Protein AF-A0A7X9JL61-F1 (afdb_monomer_lite)

Secondary structure (DSSP, 8-state):
-------------------TTSSSSS-EE--SSS----S---TTS-----GGGTTT-GGGSS----EE---SS---------S--TT------SS-TTS--

Radius of gyration: 18.54 Å; chains: 1; bounding box: 61×36×46 Å

Foldseek 3Di:
DDPDDPDPPPPPPPLPLQDAQLFLVRAAEDPDPPDDDPDDDLPSSDQPFALVLAVNDRLSRDRGGHYDYDDPDDDDDDDDDPPDDPSHDDDDDDDGSPDDD

Sequence (101 aa):
MKAILFVLIAIIYSNIYAQIGKDCNNPCVINNLPFNLTGQTTQGYGNDYNETMACNSLYMSGNDIVFSYTPSTNIDITIKLTNTNVLVGLFVLDGCPDSPS

Structure (mmCIF, N/CA/C/O backbone):
data_AF-A0A7X9JL61-F1
#
_entry.id   AF-A0A7X9JL61-F1
#
loop_
_atom_site.group_PDB
_atom_site.id
_atom_site.type_symbol
_atom_site.label_atom_id
_atom_site.label_alt_id
_atom_site.label_comp_id
_atom_site.label_asym_id
_atom_site.label_entity_id
_atom_site.label_seq_id
_atom_site.pdbx_PDB_ins_code
_atom_site.Cartn_x
_atom_site.Cartn_y
_atom_site.Cartn_z
_atom_site.occupancy
_atom_site.B_iso_or_equiv
_atom_site.auth_seq_id
_atom_site.auth_comp_id
_atom_site.auth_asym_id
_atom_site.auth_atom_id
_atom_site.pdbx_PDB_model_num
ATOM 1 N N . MET A 1 1 ? 41.653 -19.952 32.378 1.00 42.59 1 MET A N 1
ATOM 2 C CA . MET A 1 1 ? 41.631 -19.444 30.989 1.00 42.59 1 MET A CA 1
ATOM 3 C C . MET A 1 1 ? 40.577 -20.227 30.223 1.00 42.59 1 MET A C 1
ATOM 5 O O . MET A 1 1 ? 40.800 -21.393 29.937 1.00 42.59 1 MET A O 1
ATOM 9 N N . LYS A 1 2 ? 39.392 -19.647 30.008 1.00 40.25 2 LYS A N 1
ATOM 10 C CA . LYS A 1 2 ? 38.324 -20.249 29.198 1.00 40.25 2 LYS A CA 1
ATOM 11 C C . LYS A 1 2 ? 38.418 -19.620 27.811 1.00 40.25 2 LYS A C 1
ATOM 13 O O . LYS A 1 2 ? 38.195 -18.421 27.685 1.00 40.25 2 LYS A O 1
ATOM 18 N N . ALA A 1 3 ? 38.825 -20.401 26.815 1.00 41.09 3 ALA A N 1
ATOM 19 C CA . ALA A 1 3 ? 38.822 -19.970 25.425 1.00 41.09 3 ALA A CA 1
ATOM 20 C C . ALA A 1 3 ? 37.361 -19.821 24.976 1.00 41.09 3 ALA A C 1
ATOM 22 O O . ALA A 1 3 ? 36.643 -20.810 24.843 1.00 41.09 3 ALA A O 1
ATOM 23 N N . ILE A 1 4 ? 36.905 -18.578 24.829 1.00 55.44 4 ILE A N 1
ATOM 24 C CA . ILE A 1 4 ? 35.615 -18.262 24.218 1.00 55.44 4 ILE A CA 1
ATOM 25 C C . ILE A 1 4 ? 35.811 -18.415 22.711 1.00 55.44 4 ILE A C 1
ATOM 27 O O . ILE A 1 4 ? 36.561 -17.668 22.085 1.00 55.44 4 ILE A O 1
ATOM 31 N N . LEU A 1 5 ? 35.181 -19.450 22.165 1.00 44.53 5 LEU A N 1
ATOM 32 C CA . LEU A 1 5 ? 35.138 -19.774 20.748 1.00 44.53 5 LEU A CA 1
ATOM 33 C C . LEU A 1 5 ? 34.406 -18.644 20.004 1.00 44.53 5 LEU A C 1
ATOM 35 O O . LEU A 1 5 ? 33.183 -18.543 20.073 1.00 44.53 5 LEU A O 1
ATOM 39 N N . PHE A 1 6 ? 35.150 -17.776 19.315 1.00 47.38 6 PHE A N 1
ATOM 40 C CA . PHE A 1 6 ? 34.586 -16.818 18.365 1.00 47.38 6 PHE A CA 1
ATOM 41 C C . PHE A 1 6 ? 34.063 -17.595 17.156 1.00 47.38 6 PHE A C 1
ATOM 43 O O . PHE A 1 6 ? 34.820 -17.979 16.266 1.00 47.38 6 PHE A O 1
ATOM 50 N N . VAL A 1 7 ? 32.757 -17.856 17.142 1.00 52.12 7 VAL A N 1
ATOM 51 C CA . VAL A 1 7 ? 32.062 -18.304 15.937 1.00 52.12 7 VAL A CA 1
ATOM 52 C C . VAL A 1 7 ? 32.125 -17.148 14.940 1.00 52.12 7 VAL A C 1
ATOM 54 O O . VAL A 1 7 ? 31.473 -16.121 15.116 1.00 52.12 7 VAL A O 1
ATOM 57 N N . LEU A 1 8 ? 32.950 -17.307 13.906 1.00 50.50 8 LEU A N 1
ATOM 58 C CA . LEU A 1 8 ? 32.921 -16.494 12.695 1.00 50.50 8 LEU A CA 1
ATOM 59 C C . LEU A 1 8 ? 31.586 -16.759 11.988 1.00 50.50 8 LEU A C 1
ATOM 61 O O . LEU A 1 8 ? 31.478 -17.650 11.150 1.00 50.50 8 LEU A O 1
ATOM 65 N N . ILE A 1 9 ? 30.547 -16.015 12.364 1.00 56.47 9 ILE A N 1
ATOM 66 C CA . ILE A 1 9 ? 29.306 -15.963 11.595 1.00 56.47 9 ILE A CA 1
ATOM 67 C C . ILE A 1 9 ? 29.637 -15.182 10.325 1.00 56.47 9 ILE A C 1
ATOM 69 O O . ILE A 1 9 ? 29.813 -13.965 10.358 1.00 56.47 9 ILE A O 1
ATOM 73 N N . ALA A 1 10 ? 29.768 -15.889 9.205 1.00 52.97 10 ALA A N 1
ATOM 74 C CA . ALA A 1 10 ? 29.731 -15.268 7.893 1.00 52.97 10 ALA A CA 1
ATOM 75 C C . ALA A 1 10 ? 28.354 -14.605 7.742 1.00 52.97 10 ALA A C 1
ATOM 77 O O . ALA A 1 10 ? 27.345 -15.288 7.578 1.00 52.97 10 ALA A O 1
ATOM 78 N N . ILE A 1 11 ? 28.303 -13.277 7.868 1.00 55.88 11 ILE A N 1
ATOM 79 C CA . ILE A 1 11 ? 27.102 -12.492 7.585 1.00 55.88 11 ILE A CA 1
ATOM 80 C C . ILE A 1 11 ? 26.895 -12.565 6.075 1.00 55.88 11 ILE A C 1
ATOM 82 O O . ILE A 1 11 ? 27.525 -11.849 5.298 1.00 55.88 11 ILE A O 1
ATOM 86 N N . ILE A 1 12 ? 26.047 -13.495 5.657 1.00 56.25 12 ILE A N 1
ATOM 87 C CA . ILE A 1 12 ? 25.524 -13.550 4.300 1.00 56.25 12 ILE A CA 1
ATOM 88 C C . ILE A 1 12 ? 24.517 -12.397 4.221 1.00 56.25 12 ILE A C 1
ATOM 90 O O . ILE A 1 12 ? 23.499 -12.425 4.909 1.00 56.25 12 ILE A O 1
ATOM 94 N N . TYR A 1 13 ? 24.830 -11.344 3.459 1.00 48.00 13 TYR A N 1
ATOM 95 C CA . TYR A 1 13 ? 23.963 -10.179 3.238 1.00 48.00 13 TYR A CA 1
ATOM 96 C C . TYR A 1 13 ? 22.752 -10.555 2.368 1.00 48.00 13 TYR A C 1
ATOM 98 O O . TYR A 1 13 ? 22.589 -10.070 1.252 1.00 48.00 13 TYR A O 1
ATOM 106 N N . SER A 1 14 ? 21.893 -11.447 2.845 1.00 48.75 14 SER A N 1
ATOM 107 C CA . SER A 1 14 ? 20.531 -11.521 2.334 1.00 48.75 14 SER A CA 1
ATOM 108 C C . SER A 1 14 ? 19.760 -10.384 2.999 1.00 48.75 14 SER A C 1
ATOM 110 O O . SER A 1 14 ? 19.572 -10.407 4.215 1.00 48.75 14 SER A O 1
ATOM 112 N N . ASN A 1 15 ? 19.356 -9.375 2.222 1.00 52.16 15 ASN A N 1
ATOM 113 C CA . ASN A 1 15 ? 18.465 -8.299 2.665 1.00 52.16 15 ASN A CA 1
ATOM 114 C C . ASN A 1 15 ? 17.062 -8.871 2.941 1.00 52.16 15 ASN A C 1
ATOM 116 O O . ASN A 1 15 ? 16.120 -8.644 2.188 1.00 52.16 15 ASN A O 1
ATOM 120 N N . ILE A 1 16 ? 16.938 -9.680 3.994 1.00 55.78 16 ILE A N 1
ATOM 121 C CA . ILE A 1 16 ? 15.663 -10.217 4.460 1.00 55.78 16 ILE A CA 1
ATOM 122 C C . ILE A 1 16 ? 15.029 -9.117 5.303 1.00 55.78 16 ILE A C 1
ATOM 124 O O . ILE A 1 16 ? 15.259 -9.011 6.508 1.00 55.78 16 ILE A O 1
ATOM 128 N N . TYR A 1 17 ? 14.263 -8.249 4.653 1.00 63.66 17 TYR A N 1
ATOM 129 C CA . TYR A 1 17 ? 13.446 -7.270 5.353 1.00 63.66 17 TYR A CA 1
ATOM 130 C C . TYR A 1 17 ? 12.225 -7.988 5.939 1.00 63.66 17 TYR A C 1
ATOM 132 O O . TYR A 1 17 ? 11.195 -8.110 5.295 1.00 63.66 17 TYR A O 1
ATOM 140 N N . ALA A 1 18 ? 12.336 -8.489 7.168 1.00 74.00 18 ALA A N 1
ATOM 141 C CA . ALA A 1 18 ? 11.245 -9.185 7.862 1.00 74.00 18 ALA A CA 1
ATOM 142 C C . ALA A 1 18 ? 10.274 -8.228 8.592 1.00 74.00 18 ALA A C 1
ATOM 144 O O . ALA A 1 18 ? 9.582 -8.629 9.527 1.00 74.00 18 ALA A O 1
ATOM 145 N N . GLN A 1 19 ? 10.251 -6.945 8.222 1.00 89.62 19 GLN A N 1
ATOM 146 C CA . GLN A 1 19 ? 9.417 -5.947 8.893 1.00 89.62 19 GLN A CA 1
ATOM 147 C C . GLN A 1 19 ? 7.954 -6.045 8.453 1.00 89.62 19 GLN A C 1
ATOM 149 O O . GLN A 1 19 ? 7.666 -6.312 7.288 1.00 89.62 19 GLN A O 1
ATOM 154 N N . ILE A 1 20 ? 7.036 -5.827 9.396 1.00 94.88 20 ILE A N 1
ATOM 155 C CA . ILE A 1 20 ? 5.593 -5.779 9.124 1.00 94.88 20 ILE A CA 1
ATOM 156 C C . ILE A 1 20 ? 5.322 -4.683 8.100 1.00 94.88 20 ILE A C 1
ATOM 158 O O . ILE A 1 20 ? 5.785 -3.565 8.284 1.00 94.88 20 ILE A O 1
ATOM 162 N N . GLY A 1 21 ? 4.540 -4.998 7.073 1.00 95.50 21 GLY A N 1
ATOM 163 C CA . GLY A 1 21 ? 4.213 -4.120 5.955 1.00 95.50 21 GLY A CA 1
ATOM 164 C C . GLY A 1 21 ? 5.193 -4.197 4.787 1.00 95.50 21 GLY A C 1
ATOM 165 O O . GLY A 1 21 ? 5.041 -3.417 3.856 1.00 95.50 21 GLY A O 1
ATOM 166 N N . LYS A 1 22 ? 6.191 -5.092 4.827 1.00 94.00 22 LYS A N 1
ATOM 167 C CA . LYS A 1 22 ? 7.192 -5.248 3.760 1.00 94.00 22 LYS A CA 1
ATOM 168 C C . LYS A 1 22 ? 6.555 -5.567 2.414 1.00 94.00 22 LYS A C 1
ATOM 170 O O . LYS A 1 22 ? 6.821 -4.897 1.429 1.00 94.00 22 LYS A O 1
ATOM 175 N N . ASP A 1 23 ? 5.771 -6.627 2.402 1.00 94.25 23 ASP A N 1
ATOM 176 C CA . ASP A 1 23 ? 5.193 -7.226 1.217 1.00 94.25 23 ASP A CA 1
ATOM 177 C C . ASP A 1 23 ? 3.857 -7.872 1.598 1.00 94.25 23 ASP A C 1
ATOM 179 O O . ASP A 1 23 ? 3.362 -7.753 2.725 1.00 94.25 23 ASP A O 1
ATOM 183 N N . CYS A 1 24 ? 3.267 -8.578 0.648 1.00 94.62 24 CYS A N 1
ATOM 184 C CA . CYS A 1 24 ? 2.047 -9.328 0.871 1.00 94.62 24 CYS A CA 1
ATOM 185 C C . CYS A 1 24 ? 2.195 -10.569 1.762 1.00 94.62 24 CYS A C 1
ATOM 187 O O . CYS A 1 24 ? 1.198 -11.042 2.307 1.00 94.62 24 CYS A O 1
ATOM 189 N N . ASN A 1 25 ? 3.410 -11.097 1.936 1.00 94.00 25 ASN A N 1
ATOM 190 C CA . ASN A 1 25 ? 3.662 -12.231 2.828 1.00 94.00 25 ASN A CA 1
ATOM 191 C C . ASN A 1 25 ? 3.737 -11.791 4.294 1.00 94.00 25 ASN A C 1
ATOM 193 O O . ASN A 1 25 ? 3.467 -12.585 5.195 1.00 94.00 25 ASN A O 1
ATOM 197 N N . ASN A 1 26 ? 4.091 -10.528 4.540 1.00 94.81 26 ASN A N 1
ATOM 198 C CA . ASN A 1 26 ? 4.144 -9.927 5.865 1.00 94.81 26 ASN A CA 1
ATOM 199 C C . ASN A 1 26 ? 3.510 -8.522 5.880 1.00 94.81 26 ASN A C 1
ATOM 201 O O . ASN A 1 26 ? 4.215 -7.537 6.123 1.00 94.81 26 ASN A O 1
ATOM 205 N N . PRO A 1 27 ? 2.194 -8.393 5.628 1.00 96.69 27 PRO A N 1
ATOM 206 C CA . PRO A 1 27 ? 1.532 -7.099 5.539 1.00 96.69 27 PRO A CA 1
ATOM 207 C C . PRO A 1 27 ? 1.250 -6.510 6.927 1.00 96.69 27 PRO A C 1
ATOM 209 O O . PRO A 1 27 ? 1.166 -7.214 7.935 1.00 96.69 27 PRO A O 1
ATOM 212 N N . CYS A 1 28 ? 1.005 -5.202 6.986 1.00 97.38 28 CYS A N 1
ATOM 213 C CA . CYS A 1 28 ? 0.382 -4.582 8.149 1.00 97.38 28 CYS A CA 1
ATOM 214 C C . CYS A 1 28 ? -1.116 -4.923 8.163 1.00 97.38 28 CYS A C 1
ATOM 216 O O . CYS A 1 28 ? -1.908 -4.349 7.413 1.00 97.38 28 CYS A O 1
ATOM 218 N N . VAL A 1 29 ? -1.503 -5.901 8.985 1.00 98.00 29 VAL A N 1
ATOM 219 C CA . VAL A 1 29 ? -2.897 -6.358 9.098 1.00 98.00 29 VAL A CA 1
ATOM 220 C C . VAL A 1 29 ? -3.724 -5.361 9.909 1.00 98.00 29 VAL A C 1
ATOM 222 O O . VAL A 1 29 ? -3.472 -5.133 11.096 1.00 98.00 29 VAL A O 1
ATOM 225 N N . ILE A 1 30 ? -4.754 -4.799 9.281 1.00 98.12 30 ILE A N 1
ATOM 226 C CA . ILE A 1 30 ? -5.750 -3.944 9.925 1.00 98.12 30 ILE A CA 1
ATOM 227 C C . ILE A 1 30 ? -6.874 -4.844 10.445 1.00 98.12 30 ILE A C 1
ATOM 229 O O . ILE A 1 30 ? -7.617 -5.435 9.671 1.00 98.12 30 ILE A O 1
ATOM 233 N N . ASN A 1 31 ? -7.020 -4.956 11.765 1.00 97.12 31 ASN A N 1
ATOM 234 C CA . ASN A 1 31 ? -8.051 -5.818 12.363 1.00 97.12 31 ASN A CA 1
ATOM 235 C C . ASN A 1 31 ? -9.371 -5.081 12.637 1.00 97.12 31 ASN A C 1
ATOM 237 O O . ASN A 1 31 ? -10.431 -5.701 12.710 1.00 97.12 31 ASN A O 1
ATOM 241 N N . ASN A 1 32 ? -9.325 -3.755 12.801 1.00 95.56 32 ASN A N 1
ATOM 242 C CA . ASN A 1 32 ? -10.480 -2.945 13.179 1.00 95.56 32 ASN A CA 1
ATOM 243 C C . ASN A 1 32 ? -10.410 -1.550 12.547 1.00 95.56 32 ASN A C 1
ATOM 245 O O . ASN A 1 32 ? -9.326 -1.001 12.353 1.00 95.56 32 ASN A O 1
ATOM 249 N N . LEU A 1 33 ? -11.582 -0.967 12.286 1.00 96.12 33 LEU A N 1
ATOM 250 C CA . LEU A 1 33 ? -11.740 0.431 11.890 1.00 96.12 33 LEU A CA 1
ATOM 251 C C . LEU A 1 33 ? -12.386 1.225 13.046 1.00 96.12 33 LEU A C 1
ATOM 253 O O . LEU A 1 33 ? -13.261 0.680 13.724 1.00 96.12 33 LEU A O 1
ATOM 257 N N . PRO A 1 34 ? -11.993 2.494 13.279 1.00 96.75 34 PRO A N 1
ATOM 258 C CA . PRO A 1 34 ? -11.004 3.257 12.517 1.00 96.75 34 PRO A CA 1
ATOM 259 C C . PRO A 1 34 ? -9.559 2.826 12.814 1.00 96.75 34 PRO A C 1
ATOM 261 O O . PRO A 1 34 ? -9.204 2.535 13.953 1.00 96.75 34 PRO A O 1
ATOM 264 N N . PHE A 1 35 ? -8.715 2.858 11.785 1.00 97.44 35 PHE A N 1
ATOM 265 C CA . PHE A 1 35 ? -7.278 2.603 11.876 1.00 97.44 35 PHE A CA 1
ATOM 266 C C . PHE A 1 35 ? -6.516 3.888 11.550 1.00 97.44 35 PHE A C 1
ATOM 268 O O . PHE A 1 35 ? -6.797 4.529 10.540 1.00 97.44 35 PHE A O 1
ATOM 275 N N . ASN A 1 36 ? -5.578 4.289 12.411 1.00 96.81 36 ASN A N 1
ATOM 276 C CA . ASN A 1 36 ? -4.820 5.530 12.256 1.00 96.81 36 ASN A CA 1
ATOM 277 C C . ASN A 1 36 ? -3.347 5.301 12.590 1.00 96.81 36 ASN A C 1
ATOM 279 O O . ASN A 1 36 ? -3.030 4.723 13.628 1.00 96.81 36 ASN A O 1
ATOM 283 N N . LEU A 1 37 ? -2.462 5.827 11.746 1.00 95.50 37 LEU A N 1
ATOM 284 C CA . LEU A 1 37 ? -1.017 5.839 11.952 1.00 95.50 37 LEU A CA 1
ATOM 285 C C . LEU A 1 37 ? -0.462 7.236 11.679 1.00 95.50 37 LEU A C 1
ATOM 287 O O . LEU A 1 37 ? -1.003 7.992 10.873 1.00 95.50 37 LEU A O 1
ATOM 291 N N . THR A 1 38 ? 0.648 7.567 12.331 1.00 96.06 38 THR A N 1
ATOM 292 C CA . THR A 1 38 ? 1.411 8.796 12.087 1.00 96.06 38 THR A CA 1
ATOM 293 C C . THR A 1 38 ? 2.888 8.464 11.886 1.00 96.06 38 THR A C 1
ATOM 295 O O . THR A 1 38 ? 3.338 7.369 12.226 1.00 96.06 38 THR A O 1
ATOM 298 N N . GLY A 1 39 ? 3.641 9.386 11.277 1.00 93.75 39 GLY A N 1
ATOM 299 C CA . GLY A 1 39 ? 5.095 9.255 11.109 1.00 93.75 39 GLY A CA 1
ATOM 300 C C . GLY A 1 39 ? 5.546 8.113 10.193 1.00 93.75 39 GLY A C 1
ATOM 301 O O . GLY A 1 39 ? 6.651 7.607 10.360 1.00 93.75 39 GLY A O 1
ATOM 302 N N . GLN A 1 40 ? 4.697 7.683 9.257 1.00 93.06 40 GLN A N 1
ATOM 303 C CA . GLN A 1 40 ? 5.026 6.594 8.337 1.00 93.06 40 GLN A CA 1
ATOM 304 C C . GLN A 1 40 ? 5.967 7.063 7.220 1.00 93.06 40 GLN A C 1
ATOM 306 O O . GLN A 1 40 ? 5.855 8.185 6.726 1.00 93.06 40 GLN A O 1
ATOM 311 N N . THR A 1 41 ? 6.874 6.177 6.811 1.00 93.00 41 THR A N 1
ATOM 312 C CA . THR A 1 41 ? 7.752 6.333 5.646 1.00 93.00 41 THR A CA 1
ATOM 313 C C . THR A 1 41 ? 7.879 4.989 4.949 1.00 93.00 41 THR A C 1
ATOM 315 O O . THR A 1 41 ? 8.088 3.979 5.614 1.00 93.00 41 THR A O 1
ATOM 318 N N . THR A 1 42 ? 7.787 4.965 3.620 1.00 93.81 42 THR A N 1
ATOM 319 C CA . THR A 1 42 ? 8.014 3.735 2.848 1.00 93.81 42 THR A CA 1
ATOM 320 C C . THR A 1 42 ? 9.502 3.400 2.711 1.00 93.81 42 THR A C 1
ATOM 322 O O . THR A 1 42 ? 9.883 2.335 2.230 1.00 93.81 42 THR A O 1
ATOM 325 N N . GLN A 1 43 ? 10.395 4.280 3.171 1.00 92.06 43 GLN A N 1
ATOM 326 C CA . GLN A 1 43 ? 11.827 4.017 3.163 1.00 92.06 43 GLN A CA 1
ATOM 327 C C . GLN A 1 43 ? 12.169 2.774 3.996 1.00 92.06 43 GLN A C 1
ATOM 329 O O . GLN A 1 43 ? 11.759 2.644 5.145 1.00 92.06 43 GLN A O 1
ATOM 334 N N . GLY A 1 44 ? 12.967 1.875 3.417 1.00 90.31 44 GLY A N 1
ATOM 335 C CA . GLY A 1 44 ? 13.381 0.633 4.076 1.00 90.31 44 GLY A CA 1
ATOM 336 C C . GLY A 1 44 ? 12.398 -0.525 3.913 1.00 90.31 44 GLY A C 1
ATOM 337 O O . GLY A 1 44 ? 12.723 -1.632 4.322 1.00 90.31 44 GLY A O 1
ATOM 338 N N . TYR A 1 45 ? 11.250 -0.304 3.268 1.00 92.31 45 TYR A N 1
ATOM 339 C CA . TYR A 1 45 ? 10.320 -1.370 2.899 1.00 92.31 45 TYR A CA 1
ATOM 340 C C . TYR A 1 45 ? 10.620 -1.979 1.523 1.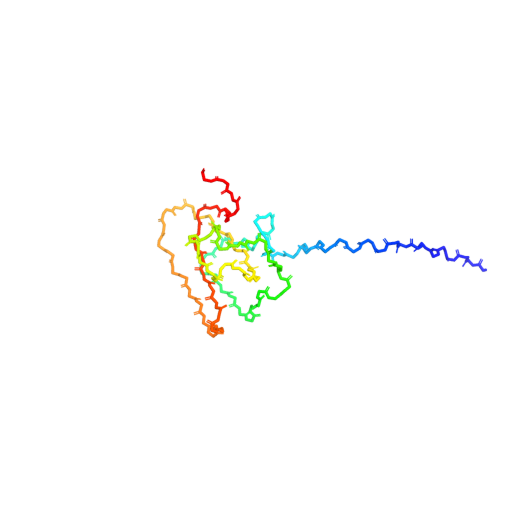00 92.31 45 TYR A C 1
ATOM 342 O O . TYR A 1 45 ? 9.938 -2.897 1.106 1.00 92.31 45 TYR A O 1
ATOM 350 N N . GLY A 1 46 ? 11.675 -1.547 0.827 1.00 90.31 46 GLY A N 1
ATOM 351 C CA . GLY A 1 46 ? 12.061 -2.105 -0.475 1.00 90.31 46 GLY A CA 1
ATOM 352 C C . GLY A 1 46 ? 11.044 -1.845 -1.593 1.00 90.31 46 GLY A C 1
ATOM 353 O O . GLY A 1 46 ? 9.961 -1.327 -1.350 1.00 90.31 46 GLY A O 1
ATOM 354 N N . ASN A 1 47 ? 11.434 -2.195 -2.815 1.00 92.75 47 ASN A N 1
ATOM 355 C CA . ASN A 1 47 ? 10.686 -1.954 -4.046 1.00 92.75 47 ASN A CA 1
ATOM 356 C C . ASN A 1 47 ? 10.347 -3.312 -4.675 1.00 92.75 47 ASN A C 1
ATOM 358 O O . ASN A 1 47 ? 11.127 -3.833 -5.475 1.00 92.75 47 ASN A O 1
ATOM 362 N N . ASP A 1 48 ? 9.265 -3.934 -4.199 1.00 92.88 48 ASP A N 1
ATOM 363 C CA . ASP A 1 48 ? 8.852 -5.277 -4.639 1.00 92.88 48 ASP A CA 1
ATOM 364 C C . ASP A 1 48 ? 7.850 -5.240 -5.794 1.00 92.88 48 ASP A C 1
ATOM 366 O O . ASP A 1 48 ? 7.684 -6.234 -6.501 1.00 92.88 48 ASP A O 1
ATOM 370 N N . TYR A 1 49 ? 7.184 -4.103 -5.982 1.00 93.94 49 TYR A N 1
ATOM 371 C CA . TYR A 1 49 ? 6.139 -3.920 -6.977 1.00 93.94 49 TYR A CA 1
ATOM 372 C C . TYR A 1 49 ? 6.584 -2.915 -8.035 1.00 93.94 49 TYR A C 1
ATOM 374 O O . TYR A 1 49 ? 7.565 -2.199 -7.872 1.00 93.94 49 TYR A O 1
ATOM 382 N N . ASN A 1 50 ? 5.903 -2.888 -9.176 1.00 93.81 50 ASN A N 1
ATOM 383 C CA . ASN A 1 50 ? 6.217 -1.932 -10.232 1.00 93.81 50 ASN A CA 1
ATOM 384 C C . ASN A 1 50 ? 4.954 -1.457 -10.948 1.00 93.81 50 ASN A C 1
ATOM 386 O O . ASN A 1 50 ? 3.843 -1.920 -10.688 1.00 93.81 50 ASN A O 1
ATOM 390 N N . GLU A 1 51 ? 5.119 -0.523 -11.878 1.00 93.50 51 GLU A N 1
ATOM 391 C CA . GLU A 1 51 ? 4.022 0.110 -12.598 1.00 93.50 51 GLU A CA 1
ATOM 392 C C . GLU A 1 51 ? 3.101 -0.899 -13.297 1.00 93.50 51 GLU A C 1
ATOM 394 O O . GLU A 1 51 ? 1.882 -0.713 -13.305 1.00 93.50 51 GLU A O 1
ATOM 399 N N . THR A 1 52 ? 3.640 -2.005 -13.817 1.00 92.44 52 THR A N 1
ATOM 400 C CA . THR A 1 52 ? 2.853 -3.010 -14.552 1.00 92.44 52 THR A CA 1
ATOM 401 C C . THR A 1 52 ? 1.863 -3.761 -13.657 1.00 92.44 52 THR A C 1
ATOM 403 O O . THR A 1 52 ? 0.873 -4.292 -14.153 1.00 92.44 52 THR A O 1
ATOM 406 N N . MET A 1 53 ? 2.086 -3.736 -12.341 1.00 92.56 53 MET A N 1
ATOM 407 C CA . MET A 1 53 ? 1.278 -4.401 -11.313 1.00 92.56 53 MET A CA 1
ATOM 408 C C . MET A 1 53 ? 0.146 -3.513 -10.772 1.00 92.56 53 MET A C 1
ATOM 410 O O . MET A 1 53 ? -0.702 -3.970 -10.012 1.00 92.56 53 MET A O 1
ATOM 414 N N . ALA A 1 54 ? 0.108 -2.233 -11.158 1.00 90.12 54 ALA A N 1
ATOM 415 C CA . ALA A 1 54 ? -0.900 -1.281 -10.695 1.00 90.12 54 ALA A CA 1
ATOM 416 C C . ALA A 1 54 ? -1.322 -0.310 -11.803 1.00 90.12 54 ALA A C 1
ATOM 418 O O . ALA A 1 54 ? -1.087 0.901 -11.736 1.00 90.12 54 ALA A O 1
ATOM 419 N N . CYS A 1 55 ? -1.962 -0.853 -12.842 1.00 88.25 55 CYS A N 1
ATOM 420 C CA . CYS A 1 55 ? -2.532 -0.086 -13.956 1.00 88.25 55 CYS A CA 1
ATOM 421 C C . CYS A 1 55 ? -1.526 0.844 -14.665 1.00 88.25 55 CYS A C 1
ATOM 423 O O . CYS A 1 55 ? -1.904 1.918 -15.132 1.00 88.25 55 CYS A O 1
ATOM 425 N N . ASN A 1 56 ? -0.254 0.446 -14.761 1.00 92.69 56 ASN A N 1
ATOM 426 C CA . ASN A 1 56 ? 0.839 1.235 -15.349 1.00 92.69 56 ASN A CA 1
ATOM 427 C C . ASN A 1 56 ? 1.089 2.579 -14.642 1.00 92.69 56 ASN A C 1
ATOM 429 O O . ASN A 1 56 ? 1.567 3.536 -15.254 1.00 92.69 56 ASN A O 1
ATOM 433 N N . SER A 1 57 ? 0.770 2.670 -13.349 1.00 93.25 57 SER A N 1
ATOM 434 C CA . SER A 1 57 ? 1.054 3.861 -12.554 1.00 93.25 57 SER A CA 1
ATOM 435 C C . SER A 1 57 ? 2.518 3.902 -12.132 1.00 93.25 57 SER A C 1
ATOM 437 O O . SER A 1 57 ? 2.977 3.067 -11.355 1.00 93.25 57 SER A O 1
ATOM 439 N N . LEU A 1 58 ? 3.235 4.945 -12.552 1.00 93.75 58 LEU A N 1
ATOM 440 C CA . LEU A 1 58 ? 4.613 5.200 -12.113 1.00 93.75 58 LEU A CA 1
ATOM 441 C C . LEU A 1 58 ? 4.727 5.464 -10.601 1.00 93.75 58 LEU A C 1
ATOM 443 O O . LEU A 1 58 ? 5.821 5.443 -10.054 1.00 93.75 58 LEU A O 1
ATOM 447 N N . TYR A 1 59 ? 3.614 5.697 -9.899 1.00 93.38 59 TYR A N 1
ATOM 448 C CA . TYR A 1 59 ? 3.623 5.833 -8.441 1.00 93.38 59 TYR A CA 1
ATOM 449 C C . TYR A 1 59 ? 3.771 4.491 -7.704 1.00 93.38 5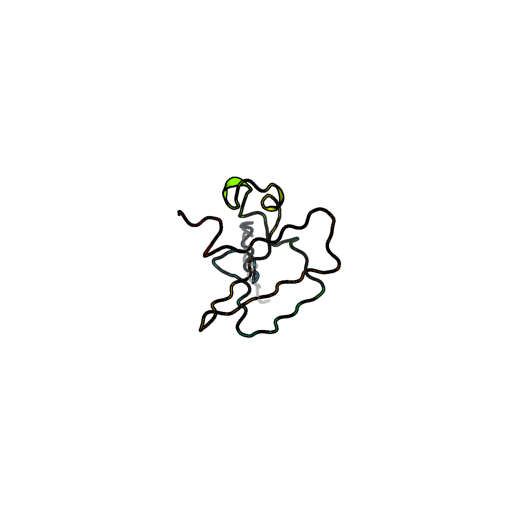9 TYR A C 1
ATOM 451 O O . TYR A 1 59 ? 3.914 4.515 -6.488 1.00 93.38 59 TYR A O 1
ATOM 459 N N . MET A 1 60 ? 3.747 3.354 -8.416 1.00 93.25 60 MET A N 1
ATOM 460 C CA . MET A 1 60 ? 4.001 2.010 -7.871 1.00 93.25 60 MET A CA 1
ATOM 461 C C . MET A 1 60 ? 5.463 1.564 -8.050 1.00 93.25 60 MET A C 1
ATOM 463 O O . MET A 1 60 ? 5.838 0.485 -7.628 1.00 93.25 60 MET A O 1
ATOM 467 N N . SER A 1 61 ? 6.325 2.362 -8.689 1.00 91.69 61 SER A N 1
ATOM 468 C CA . SER A 1 61 ? 7.728 1.977 -8.926 1.00 91.69 61 SER A CA 1
ATOM 469 C C . SER A 1 61 ? 8.664 2.320 -7.753 1.00 91.69 61 SER A C 1
ATOM 471 O O . SER A 1 61 ? 9.880 2.426 -7.942 1.00 91.69 61 SER A O 1
ATOM 473 N N . GLY A 1 62 ? 8.103 2.646 -6.587 1.00 92.06 62 GLY A N 1
ATOM 474 C CA . GLY A 1 62 ? 8.810 3.159 -5.415 1.00 92.06 62 GLY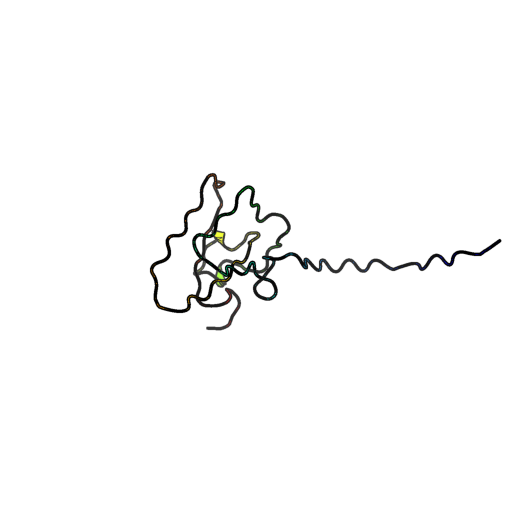 A CA 1
ATOM 475 C C . GLY A 1 62 ? 8.992 2.104 -4.329 1.00 92.06 62 GLY A C 1
ATOM 476 O O . GLY A 1 62 ? 8.835 0.919 -4.566 1.00 92.06 62 GLY A O 1
ATOM 477 N N . ASN A 1 63 ? 9.346 2.541 -3.117 1.00 94.25 63 ASN A N 1
ATOM 478 C CA . ASN A 1 63 ? 9.159 1.661 -1.967 1.00 94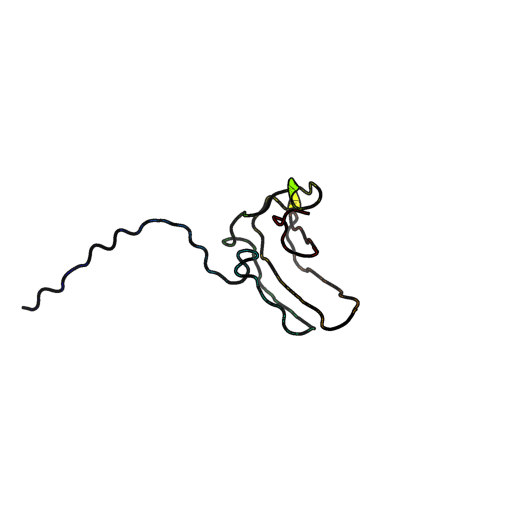.25 63 ASN A CA 1
ATOM 479 C C . ASN A 1 63 ? 7.724 1.795 -1.462 1.00 94.25 63 ASN A C 1
ATOM 481 O O . ASN A 1 63 ? 7.223 2.924 -1.383 1.00 94.25 63 ASN A O 1
ATOM 485 N N . ASP A 1 64 ? 7.144 0.693 -0.996 1.00 94.94 64 ASP A N 1
ATOM 486 C CA . ASP A 1 64 ? 5.747 0.622 -0.565 1.00 94.94 64 ASP A CA 1
ATOM 487 C C . ASP A 1 64 ? 5.611 0.046 0.846 1.00 94.94 64 ASP A C 1
ATOM 489 O O . ASP A 1 64 ? 6.424 -0.761 1.278 1.00 94.94 64 ASP A O 1
ATOM 493 N N . ILE A 1 65 ? 4.566 0.451 1.572 1.00 95.88 65 ILE A N 1
ATOM 494 C CA . ILE A 1 65 ? 4.108 -0.273 2.765 1.00 95.88 65 ILE A CA 1
ATOM 495 C C . ILE A 1 65 ? 2.812 -0.978 2.392 1.00 95.88 65 ILE A C 1
ATOM 497 O O . ILE A 1 65 ? 1.849 -0.329 1.980 1.00 95.88 65 ILE A O 1
ATOM 501 N N . VAL A 1 66 ? 2.767 -2.289 2.595 1.00 96.56 66 VAL A N 1
ATOM 502 C CA . VAL A 1 66 ? 1.582 -3.104 2.339 1.00 96.56 66 VAL A CA 1
ATOM 503 C C . VAL A 1 66 ? 0.695 -3.152 3.575 1.00 96.56 66 VAL A C 1
ATOM 505 O O . VAL A 1 66 ? 1.112 -3.581 4.653 1.00 96.56 66 VAL A O 1
ATOM 508 N N . PHE A 1 67 ? -0.562 -2.760 3.399 1.00 97.69 67 PHE A N 1
ATOM 509 C CA . PHE A 1 67 ? -1.625 -2.945 4.381 1.00 97.69 67 PHE A CA 1
ATOM 510 C C . PHE A 1 67 ? -2.610 -3.990 3.864 1.00 97.69 67 PHE A C 1
ATOM 512 O O . PHE A 1 67 ? -2.888 -4.037 2.670 1.00 97.69 67 PHE A O 1
ATOM 519 N N . SER A 1 68 ? -3.165 -4.800 4.764 1.00 97.69 68 SER A N 1
ATOM 520 C CA . SER A 1 68 ? -4.245 -5.732 4.430 1.00 97.69 68 SER A CA 1
ATOM 521 C C . SER A 1 68 ? -5.446 -5.503 5.334 1.00 97.69 68 SER A C 1
ATOM 523 O O . SER A 1 68 ? -5.307 -5.243 6.531 1.00 97.69 68 SER A O 1
ATOM 525 N N . TYR A 1 69 ? -6.634 -5.582 4.748 1.00 97.50 69 TYR A N 1
ATOM 526 C CA . TYR A 1 69 ? -7.892 -5.474 5.467 1.00 97.50 69 TYR A CA 1
ATOM 527 C C . TYR A 1 69 ? -8.935 -6.372 4.808 1.00 97.50 69 TYR A C 1
ATOM 529 O O . TYR A 1 69 ? -9.217 -6.228 3.621 1.00 97.50 69 TYR A O 1
ATOM 537 N N . THR A 1 70 ? -9.527 -7.273 5.589 1.00 96.31 70 THR A N 1
ATOM 538 C CA . THR A 1 70 ? -10.635 -8.128 5.151 1.00 96.31 70 THR A CA 1
ATOM 539 C C . THR A 1 70 ? -11.881 -7.747 5.949 1.00 96.31 70 THR A C 1
ATOM 541 O O . THR A 1 70 ? -11.978 -8.103 7.127 1.00 96.31 70 THR A O 1
ATOM 544 N N . PRO A 1 71 ? -12.837 -7.008 5.364 1.00 95.25 71 PRO A N 1
ATOM 545 C CA . PRO A 1 71 ? -14.073 -6.690 6.060 1.00 95.25 71 PRO A CA 1
ATOM 546 C C . PRO A 1 71 ? -14.953 -7.942 6.201 1.00 95.25 71 PRO A C 1
ATOM 548 O O . PRO A 1 71 ? -15.000 -8.794 5.318 1.00 95.25 71 PRO A O 1
ATOM 551 N N . SER A 1 72 ? -15.688 -8.054 7.310 1.00 95.88 72 SER A N 1
ATOM 552 C CA . SER A 1 72 ? -16.618 -9.174 7.544 1.00 95.88 72 SER A CA 1
ATOM 553 C C . SER A 1 72 ? -17.932 -9.055 6.764 1.00 95.88 72 SER A C 1
ATOM 555 O O . SER A 1 72 ? -18.686 -10.020 6.665 1.00 95.88 72 SER A O 1
ATOM 557 N N . THR A 1 73 ? -18.228 -7.863 6.244 1.00 96.50 73 THR A N 1
ATOM 558 C CA . THR A 1 73 ? -19.425 -7.524 5.465 1.00 96.50 73 THR A CA 1
ATOM 559 C C . THR A 1 73 ? -19.075 -6.435 4.450 1.00 96.50 73 THR A C 1
ATOM 561 O O . THR A 1 73 ? -18.037 -5.791 4.578 1.00 96.50 73 THR A O 1
ATOM 564 N N . ASN A 1 74 ? -19.932 -6.196 3.457 1.00 96.75 74 ASN A N 1
ATOM 565 C CA . ASN A 1 74 ? -19.727 -5.088 2.523 1.00 96.75 74 ASN A CA 1
ATOM 566 C C . ASN A 1 74 ? -19.883 -3.751 3.253 1.00 96.75 74 ASN A C 1
ATOM 568 O O . ASN A 1 74 ? -20.930 -3.487 3.846 1.00 96.75 74 ASN A O 1
ATOM 572 N N . ILE A 1 75 ? -18.847 -2.919 3.189 1.00 96.31 75 ILE A N 1
ATOM 573 C CA . ILE A 1 75 ? -18.801 -1.612 3.839 1.00 96.31 75 ILE A CA 1
ATOM 574 C C . ILE A 1 75 ? -18.150 -0.583 2.920 1.00 96.31 75 ILE A C 1
ATOM 576 O O . ILE A 1 75 ? -17.304 -0.924 2.093 1.00 96.31 75 ILE A O 1
ATOM 580 N N . ASP A 1 76 ? -18.491 0.682 3.136 1.00 96.62 76 ASP A N 1
ATOM 581 C CA . ASP A 1 76 ? -17.772 1.800 2.539 1.00 96.62 76 ASP A CA 1
ATOM 582 C C . ASP A 1 76 ? -16.546 2.142 3.394 1.00 96.62 76 ASP A C 1
ATOM 584 O O . ASP A 1 76 ? -16.644 2.319 4.612 1.00 96.62 76 ASP A O 1
ATOM 588 N N . ILE A 1 77 ? -15.380 2.263 2.755 1.00 96.31 77 ILE A N 1
ATOM 589 C CA . ILE A 1 77 ? -14.119 2.614 3.418 1.00 96.31 77 ILE A CA 1
ATOM 590 C C . ILE A 1 77 ? -13.644 3.964 2.899 1.00 96.31 77 ILE A C 1
ATOM 592 O O . ILE A 1 77 ? -13.463 4.166 1.701 1.00 96.31 77 ILE A O 1
ATOM 596 N N . THR A 1 78 ? -13.385 4.887 3.822 1.00 97.19 78 THR A N 1
ATOM 597 C CA . THR A 1 78 ? -12.680 6.134 3.515 1.00 97.19 78 THR A CA 1
ATOM 598 C C . THR A 1 78 ? -11.221 5.996 3.921 1.00 97.19 78 THR A C 1
ATOM 600 O O . THR A 1 78 ? -10.921 5.799 5.098 1.00 97.19 78 THR A O 1
ATOM 603 N N . ILE A 1 79 ? -10.313 6.146 2.958 1.00 97.06 79 ILE A N 1
ATOM 604 C CA . ILE A 1 79 ? -8.869 6.183 3.200 1.00 97.06 79 ILE A CA 1
ATOM 605 C C . ILE A 1 79 ? -8.395 7.621 3.025 1.00 97.06 79 ILE A C 1
ATOM 607 O O . ILE A 1 79 ? -8.685 8.267 2.019 1.00 97.06 79 ILE A O 1
ATOM 611 N N . LYS A 1 80 ? -7.665 8.134 4.016 1.00 96.56 80 LYS A N 1
ATOM 612 C CA . LYS A 1 80 ? -7.147 9.499 4.003 1.00 96.56 80 LYS A CA 1
ATOM 613 C C . LYS A 1 80 ? -5.666 9.497 4.343 1.00 96.56 80 LYS A C 1
ATOM 615 O O . LYS A 1 80 ? -5.287 9.157 5.459 1.00 96.56 80 LYS A O 1
ATOM 620 N N . LEU A 1 81 ? -4.854 9.955 3.397 1.00 95.50 81 LEU A N 1
ATOM 621 C CA . LEU A 1 81 ? -3.462 10.315 3.637 1.00 95.50 81 LEU A CA 1
ATOM 622 C C . LEU A 1 81 ? -3.373 11.824 3.883 1.00 95.50 81 LEU A C 1
ATOM 624 O O . LEU A 1 81 ? -4.065 12.614 3.239 1.00 95.50 81 LEU A O 1
ATOM 628 N N . THR A 1 82 ? -2.544 12.238 4.836 1.00 95.50 82 THR A N 1
ATOM 629 C CA . THR A 1 82 ? -2.269 13.652 5.122 1.00 95.50 82 THR A CA 1
ATOM 630 C C . THR A 1 82 ? -0.769 13.871 5.236 1.00 95.50 82 THR A C 1
ATOM 632 O O . THR A 1 82 ? -0.029 12.939 5.539 1.00 95.50 82 THR A O 1
ATOM 635 N N . ASN A 1 83 ? -0.320 15.108 5.000 1.00 94.88 83 ASN A N 1
ATOM 636 C CA . ASN A 1 83 ? 1.093 15.494 5.098 1.00 94.88 83 ASN A CA 1
ATOM 637 C C . ASN A 1 83 ? 2.029 14.621 4.235 1.00 94.88 83 ASN A C 1
ATOM 639 O O . ASN A 1 83 ? 3.109 14.230 4.671 1.00 94.88 83 ASN A O 1
ATOM 643 N N . THR A 1 84 ? 1.597 14.294 3.015 1.00 93.75 84 THR A N 1
ATOM 644 C CA . THR A 1 84 ? 2.350 13.472 2.060 1.00 93.75 84 THR A CA 1
ATOM 645 C C . THR A 1 84 ? 3.355 14.297 1.256 1.00 93.75 84 THR A C 1
AT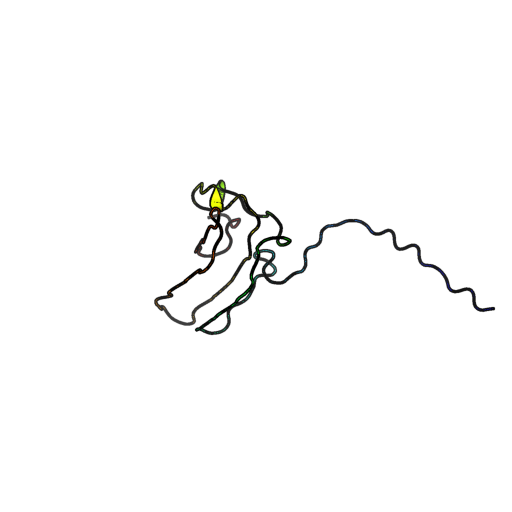OM 647 O O . THR A 1 84 ? 3.188 15.502 1.071 1.00 93.75 84 THR A O 1
ATOM 650 N N . ASN A 1 85 ? 4.386 13.632 0.731 1.00 88.12 85 ASN A N 1
ATOM 651 C CA . ASN A 1 85 ? 5.300 14.220 -0.251 1.00 88.12 85 ASN A CA 1
ATOM 652 C C . ASN A 1 85 ? 4.651 14.253 -1.659 1.00 88.12 85 ASN A C 1
ATOM 654 O O . ASN A 1 85 ? 3.570 13.703 -1.864 1.00 88.12 85 ASN A O 1
ATOM 658 N N . VAL A 1 86 ? 5.312 14.879 -2.638 1.00 84.25 86 VAL A N 1
ATOM 659 C CA . VAL A 1 86 ? 4.830 15.046 -4.023 1.00 84.25 86 VAL A CA 1
ATOM 660 C C . VAL A 1 86 ? 4.753 13.742 -4.829 1.00 84.25 86 VAL A C 1
ATOM 662 O O . VAL 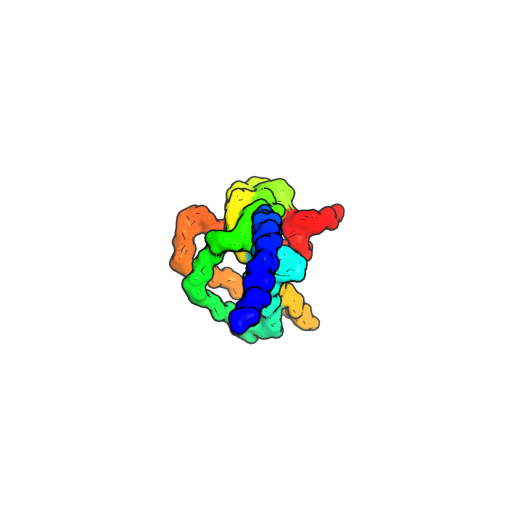A 1 86 ? 4.040 13.687 -5.826 1.00 84.25 86 VAL A O 1
ATOM 665 N N . LEU A 1 87 ? 5.460 12.690 -4.405 1.00 87.25 87 LEU A N 1
ATOM 666 C CA . LEU A 1 87 ? 5.500 11.384 -5.071 1.00 87.25 87 LEU A CA 1
ATOM 667 C C . LEU A 1 87 ? 4.930 10.281 -4.172 1.00 87.25 87 LEU A C 1
ATOM 669 O O . LEU A 1 87 ? 5.631 9.338 -3.821 1.00 87.25 87 LEU A O 1
ATOM 673 N N . VAL A 1 88 ? 3.673 10.430 -3.751 1.00 92.25 88 VAL A N 1
ATOM 674 C CA . VAL A 1 88 ? 2.963 9.415 -2.958 1.00 92.25 88 VAL A CA 1
ATOM 675 C C . VAL A 1 88 ? 1.822 8.824 -3.776 1.00 92.25 88 VAL A C 1
ATOM 677 O O . VAL A 1 88 ? 0.946 9.555 -4.236 1.00 92.25 88 VAL A O 1
ATOM 680 N N . GLY A 1 89 ? 1.838 7.500 -3.934 1.00 92.62 89 GLY A N 1
ATOM 681 C CA . GLY A 1 89 ? 0.723 6.712 -4.448 1.00 92.62 89 GLY A CA 1
ATOM 682 C C . GLY A 1 89 ? -0.092 6.085 -3.316 1.00 92.62 89 GLY A C 1
ATOM 683 O O . GLY A 1 89 ? 0.433 5.796 -2.243 1.00 92.62 89 GLY A O 1
ATOM 684 N N . LEU A 1 90 ? -1.383 5.873 -3.564 1.00 95.00 90 LEU A N 1
ATOM 685 C CA . LEU A 1 90 ? -2.244 5.011 -2.759 1.00 95.00 90 LEU A CA 1
ATOM 686 C C . LEU A 1 90 ? -2.977 4.084 -3.720 1.00 95.00 90 LEU A C 1
ATOM 688 O O . LEU A 1 90 ? -3.689 4.553 -4.608 1.00 95.00 90 LEU A O 1
ATOM 692 N N . PHE A 1 91 ? -2.817 2.785 -3.515 1.00 95.25 91 PHE A N 1
ATOM 693 C CA . PHE A 1 91 ? -3.412 1.761 -4.357 1.00 95.25 91 PHE A CA 1
ATOM 694 C C . PHE A 1 91 ? -4.299 0.871 -3.501 1.00 95.25 91 PHE A C 1
ATOM 696 O O . PHE A 1 91 ? -3.882 0.388 -2.451 1.00 95.25 91 PHE A O 1
ATOM 703 N N . VAL A 1 92 ? -5.539 0.692 -3.946 1.00 94.88 92 VAL A N 1
ATOM 704 C CA . VAL A 1 92 ? -6.492 -0.238 -3.345 1.00 94.88 92 VAL A CA 1
ATOM 705 C C . VAL A 1 92 ? -6.719 -1.331 -4.368 1.00 94.88 92 VAL A C 1
ATOM 707 O O . VAL A 1 92 ? -7.182 -1.053 -5.473 1.00 94.88 92 VAL A O 1
ATOM 710 N N . LEU A 1 93 ? -6.338 -2.547 -4.005 1.00 93.81 93 LEU A N 1
ATOM 711 C CA . LEU A 1 93 ? -6.366 -3.719 -4.866 1.00 93.81 93 LEU A CA 1
ATOM 712 C C . LEU A 1 93 ? -7.118 -4.841 -4.150 1.00 93.81 93 LEU A C 1
ATOM 714 O O . LEU A 1 93 ? -7.172 -4.870 -2.918 1.00 93.81 93 LEU A O 1
ATOM 718 N N . ASP A 1 94 ? -7.694 -5.749 -4.931 1.00 92.25 94 ASP A N 1
ATOM 719 C CA . ASP A 1 94 ? -8.194 -7.023 -4.424 1.00 92.25 94 ASP A CA 1
ATOM 720 C C . ASP A 1 94 ? -7.074 -8.059 -4.556 1.00 92.25 94 ASP A C 1
ATOM 722 O O . ASP A 1 94 ? -6.734 -8.484 -5.659 1.00 92.25 94 ASP A O 1
ATOM 726 N N . GLY A 1 95 ? -6.439 -8.392 -3.433 1.00 91.69 95 GLY A N 1
ATOM 727 C CA . GLY A 1 95 ? -5.236 -9.222 -3.408 1.00 91.69 95 GLY A CA 1
ATOM 728 C C . GLY A 1 95 ? -3.935 -8.443 -3.635 1.00 91.69 95 GLY A C 1
ATOM 729 O O . GLY A 1 95 ? -3.874 -7.220 -3.489 1.00 91.69 95 GLY A O 1
ATOM 730 N N . CYS A 1 96 ? -2.863 -9.181 -3.922 1.00 93.75 96 CYS A N 1
ATOM 731 C CA . CYS A 1 96 ? -1.514 -8.629 -4.024 1.00 93.75 96 CYS A CA 1
ATOM 732 C C . CYS A 1 96 ? -1.221 -8.077 -5.422 1.00 93.75 96 CYS A C 1
ATOM 734 O O . CYS A 1 96 ? -1.672 -8.679 -6.396 1.00 93.75 96 CYS A O 1
ATOM 736 N N . PRO A 1 97 ? -0.435 -6.988 -5.547 1.00 93.19 97 PRO A N 1
ATOM 737 C CA . PRO A 1 97 ? -0.131 -6.385 -6.850 1.00 93.19 97 PRO A CA 1
ATOM 738 C C . PRO A 1 97 ? 0.525 -7.353 -7.847 1.00 93.19 97 PRO A C 1
ATOM 740 O O . PRO A 1 97 ? 0.338 -7.243 -9.053 1.00 93.19 97 PRO A O 1
ATOM 743 N N . ASP A 1 98 ? 1.301 -8.307 -7.343 1.00 91.50 98 ASP A N 1
ATOM 744 C CA . ASP A 1 98 ? 2.044 -9.305 -8.109 1.00 91.50 98 ASP A CA 1
ATOM 745 C C . ASP A 1 98 ? 1.290 -10.635 -8.284 1.00 91.50 98 ASP A C 1
ATOM 747 O O . ASP A 1 98 ? 1.819 -11.576 -8.882 1.00 91.50 98 ASP A O 1
ATOM 751 N N . SER A 1 99 ? 0.054 -10.739 -7.782 1.00 86.69 99 SER A N 1
ATOM 752 C CA . SER A 1 99 ? -0.763 -11.933 -7.989 1.00 86.69 99 SER A CA 1
ATOM 753 C C . SER A 1 99 ? -1.280 -11.989 -9.429 1.00 86.69 99 SER A C 1
ATOM 755 O O . SER A 1 99 ? -1.814 -10.997 -9.926 1.00 86.69 99 SER A O 1
ATOM 757 N N . PRO A 1 100 ? -1.150 -13.137 -10.121 1.00 62.97 100 PRO A N 1
ATOM 758 C CA . PRO A 1 100 ? -1.694 -13.288 -11.463 1.00 62.97 100 PRO A CA 1
ATOM 759 C C . PRO A 1 100 ? -3.223 -13.150 -11.428 1.00 62.97 100 PRO A C 1
ATOM 761 O O . PRO A 1 100 ? -3.884 -13.810 -10.626 1.00 62.97 100 PRO A O 1
ATOM 764 N N . SER A 1 101 ? -3.753 -12.288 -12.300 1.00 59.59 101 SER A N 1
ATOM 765 C CA . SER A 1 101 ? -5.191 -12.098 -12.544 1.00 59.59 101 SER A CA 1
ATOM 766 C C . SER A 1 101 ? -5.835 -13.305 -13.215 1.00 59.59 101 SER A C 1
ATOM 768 O O . SER A 1 101 ? -5.207 -13.802 -14.182 1.00 59.59 101 SER A O 1
#

pLDDT: mean 85.94, std 16.93, range [40.25, 98.12]